Protein AF-A0A523V001-F1 (afdb_monomer_lite)

Secondary structure (DSSP, 8-state):
--STT-HHHHHHHHHHHHHHHHH-TTSHHHHHHHHHHHHHHHHHHHHHHHHHHHHHHH----TTTS-----TTT-S-SS-HHHHHHHHHHHHHHHH---HHHHHHHHHHTTHHHHHHHHTTSS-HHHHHHHHHHHHHHHHHHHHHHHS--SEEEEEEEETTEEEEEEEE--

Sequence (171 aa):
VKPFGEGAITIPLYVGAAIFGELTKDIEVGSTTGEWGKRSLRTILVGAPPMLFLQRSLGASRPKEDDSHWRPFNDNNGVSGHSFMGAVPFITAAKMADNTYLKYFLYLGSMLCGWSRINDDCHYFSQAALGWWMAYLAASCTERTEKERKRVVIAPAPVADGVGFTVTLLF

Foldseek 3Di:
DDPALDPVNLLVCLVVQLVQLVVPVVDPSSVVSNQLSVLLNQLCVQQVVVQQVQLQQQAADFQVPDDRHRDGRPHRQQADSSLQSNLSSLLLVLLVDPDPVSNVVSNVSSLVRLVVCVVVSNHDNNRSVVSNVSSNVSSVVSSVVVPDDPQWDWDWDDDPPGIDIDIDGDD

Radius of gyration: 18.51 Å; chains: 1; bounding box: 46×42×54 Å

Structure (mmCIF, N/CA/C/O backbone):
data_AF-A0A523V001-F1
#
_entry.id   AF-A0A523V001-F1
#
loop_
_atom_site.group_PDB
_atom_site.id
_atom_site.type_symbol
_atom_site.label_atom_id
_atom_site.label_alt_id
_atom_site.label_comp_id
_atom_site.label_asym_id
_atom_site.label_entity_id
_atom_site.label_seq_id
_atom_site.pdbx_PDB_ins_code
_atom_site.Cartn_x
_atom_site.Cartn_y
_atom_site.Cartn_z
_atom_site.occupancy
_atom_site.B_iso_or_equiv
_atom_site.auth_seq_id
_atom_site.auth_comp_id
_atom_site.auth_asym_id
_atom_site.auth_atom_id
_atom_site.pdbx_PDB_model_num
ATOM 1 N N . VAL A 1 1 ? -1.960 9.291 -17.756 1.00 56.28 1 VAL A N 1
ATOM 2 C CA . VAL A 1 1 ? -1.923 9.098 -16.285 1.00 56.28 1 VAL A CA 1
ATOM 3 C C . VAL A 1 1 ? -3.107 8.221 -15.906 1.00 56.28 1 VAL A C 1
ATOM 5 O O . VAL A 1 1 ? -4.192 8.492 -16.407 1.00 56.28 1 VAL A O 1
ATOM 8 N N . LYS A 1 2 ? -2.912 7.139 -15.138 1.00 68.81 2 LYS A N 1
ATOM 9 C CA . LYS A 1 2 ? -4.018 6.276 -14.680 1.00 68.81 2 LYS A CA 1
ATOM 10 C C . LYS A 1 2 ? -4.445 6.734 -13.278 1.00 68.81 2 LYS A C 1
ATOM 12 O O . LYS A 1 2 ? -3.574 6.851 -12.429 1.00 68.81 2 LYS A O 1
ATOM 17 N N . PRO A 1 3 ? -5.744 6.977 -13.020 1.00 73.81 3 PRO A N 1
ATOM 18 C CA . PRO A 1 3 ? -6.199 7.454 -11.711 1.00 73.81 3 PRO A CA 1
ATOM 19 C C . PRO A 1 3 ? -6.119 6.369 -10.624 1.00 73.81 3 PRO A C 1
ATOM 21 O O . PRO A 1 3 ? -6.018 6.660 -9.436 1.00 73.81 3 PRO A O 1
ATOM 24 N N . PHE A 1 4 ? -6.164 5.095 -11.016 1.00 74.94 4 PHE A N 1
ATOM 25 C CA . PHE A 1 4 ? -6.140 3.979 -10.080 1.00 74.94 4 PHE A CA 1
ATOM 26 C C . PHE A 1 4 ? -4.720 3.697 -9.572 1.00 74.94 4 PHE A C 1
ATOM 28 O O . PHE A 1 4 ? -3.815 3.442 -10.367 1.00 74.94 4 PHE A O 1
ATOM 35 N N . GLY A 1 5 ? -4.541 3.713 -8.247 1.00 71.31 5 GLY A N 1
ATOM 36 C CA . GLY A 1 5 ? -3.223 3.633 -7.607 1.00 71.31 5 GLY A CA 1
ATOM 37 C C . GLY A 1 5 ? -2.475 4.972 -7.556 1.00 71.31 5 GLY A C 1
ATOM 38 O O . GLY A 1 5 ? -1.305 4.991 -7.188 1.00 71.31 5 GLY A O 1
ATOM 39 N N . GLU A 1 6 ? -3.131 6.085 -7.897 1.00 88.06 6 GLU A N 1
ATOM 40 C CA . GLU A 1 6 ? -2.559 7.426 -7.766 1.00 88.06 6 GLU A CA 1
ATOM 41 C C . GLU A 1 6 ? -2.688 7.930 -6.319 1.00 88.06 6 GLU A C 1
ATOM 43 O O . GLU A 1 6 ? -3.777 7.935 -5.732 1.00 88.06 6 GLU A O 1
ATOM 48 N N . GLY A 1 7 ? -1.576 8.378 -5.733 1.00 80.12 7 GLY A N 1
ATOM 49 C CA . GLY A 1 7 ? -1.510 8.874 -4.356 1.00 80.12 7 GLY A CA 1
ATOM 50 C C . GLY A 1 7 ? -2.371 10.112 -4.133 1.00 80.12 7 GLY A C 1
ATOM 51 O O . GLY A 1 7 ? -3.070 10.207 -3.124 1.00 80.12 7 GLY A O 1
ATOM 52 N N . ALA A 1 8 ? -2.399 11.009 -5.121 1.00 87.00 8 ALA A N 1
ATOM 53 C CA . ALA A 1 8 ? -3.187 12.239 -5.066 1.00 87.00 8 ALA A CA 1
ATOM 54 C C . ALA A 1 8 ? -4.707 11.997 -5.005 1.00 87.00 8 ALA A C 1
ATOM 56 O O . ALA A 1 8 ? -5.445 12.875 -4.571 1.00 87.00 8 ALA A O 1
ATOM 57 N N . ILE A 1 9 ? -5.177 10.814 -5.414 1.00 86.06 9 ILE A N 1
ATOM 58 C CA . ILE A 1 9 ? -6.596 10.432 -5.376 1.00 86.06 9 ILE A CA 1
ATOM 59 C C . ILE A 1 9 ? -6.875 9.545 -4.160 1.00 86.06 9 ILE A C 1
ATOM 61 O O . ILE A 1 9 ? -7.823 9.767 -3.409 1.00 86.06 9 ILE A O 1
ATOM 65 N N . THR A 1 10 ? -6.030 8.535 -3.955 1.00 88.75 10 THR A N 1
ATOM 66 C CA . THR A 1 10 ? -6.224 7.515 -2.917 1.00 88.75 10 THR A CA 1
ATOM 67 C C . THR A 1 10 ? -6.095 8.088 -1.505 1.00 88.75 10 THR A C 1
ATOM 69 O O . THR A 1 10 ? -6.898 7.743 -0.642 1.00 88.75 10 THR A O 1
ATOM 72 N N . ILE A 1 11 ? -5.153 9.003 -1.250 1.00 92.88 11 ILE A N 1
ATOM 73 C CA . ILE A 1 11 ? -4.959 9.575 0.092 1.00 92.88 11 ILE A CA 1
ATOM 74 C C . ILE A 1 11 ? -6.173 10.412 0.533 1.00 92.88 11 ILE A C 1
ATOM 76 O O . ILE A 1 11 ? -6.719 10.106 1.598 1.00 92.88 11 ILE A O 1
ATOM 80 N N . PRO A 1 12 ? -6.660 11.407 -0.244 1.00 93.88 12 PRO A N 1
ATOM 81 C CA . PRO A 1 12 ? -7.871 12.140 0.126 1.00 93.88 12 PRO A CA 1
ATOM 82 C C . PRO A 1 12 ? -9.092 11.239 0.314 1.00 93.88 12 PRO A C 1
ATOM 84 O O . PRO A 1 12 ? -9.872 11.469 1.236 1.00 93.88 12 PRO A O 1
ATOM 87 N N . LEU A 1 13 ? -9.236 10.189 -0.504 1.00 92.81 13 LEU A N 1
ATOM 88 C CA . LEU A 1 13 ? -10.317 9.212 -0.363 1.00 92.81 13 LEU A CA 1
ATOM 89 C C . LEU A 1 13 ? -10.297 8.541 1.019 1.00 92.81 13 LEU A C 1
ATOM 91 O O . LEU A 1 13 ? -11.330 8.476 1.682 1.00 92.81 13 LEU A O 1
ATOM 95 N N . TYR A 1 14 ? -9.137 8.067 1.478 1.00 94.81 14 TYR A N 1
ATOM 96 C CA . TYR A 1 14 ? -9.036 7.389 2.774 1.00 94.81 14 TYR A CA 1
ATOM 97 C C . TYR A 1 14 ? -9.162 8.350 3.958 1.00 94.81 14 TYR A C 1
ATOM 99 O O . TYR A 1 14 ? -9.725 7.970 4.984 1.00 94.81 14 TYR A O 1
ATOM 107 N N . VAL A 1 15 ? -8.698 9.597 3.816 1.00 94.88 15 VAL A N 1
ATOM 108 C CA . VAL A 1 15 ? -8.955 10.659 4.805 1.00 94.88 15 VAL A CA 1
ATOM 109 C C . VAL A 1 15 ? -10.454 10.931 4.908 1.00 94.88 15 VAL A C 1
ATOM 111 O O . VAL A 1 15 ? -10.994 10.956 6.012 1.00 94.88 15 VAL A O 1
ATOM 114 N N . GLY A 1 16 ? -11.142 11.060 3.772 1.00 94.25 16 GLY A N 1
ATOM 115 C CA . GLY A 1 16 ? -12.593 11.228 3.726 1.00 94.25 16 GLY A CA 1
ATOM 116 C C . GLY A 1 16 ? -13.336 10.058 4.369 1.00 94.25 16 GLY A C 1
ATOM 117 O O . GLY A 1 16 ? -14.221 10.283 5.187 1.00 94.25 16 GLY A O 1
ATOM 118 N N . ALA A 1 17 ? -12.932 8.818 4.077 1.00 93.94 17 ALA A N 1
ATOM 119 C CA . ALA A 1 17 ? -13.494 7.621 4.702 1.00 93.94 17 ALA A CA 1
ATOM 120 C C . ALA A 1 17 ? -13.302 7.620 6.228 1.00 93.94 17 ALA A C 1
ATOM 122 O O . ALA A 1 17 ? -14.250 7.350 6.964 1.00 93.94 17 ALA A O 1
ATOM 123 N N . ALA A 1 18 ? -12.105 7.976 6.708 1.00 93.38 18 ALA A N 1
ATOM 124 C CA . ALA A 1 18 ? -11.810 8.084 8.135 1.00 93.38 18 ALA A CA 1
ATOM 125 C C . ALA A 1 18 ? -12.689 9.140 8.826 1.00 93.38 18 ALA A C 1
ATOM 127 O O . ALA A 1 18 ? -13.308 8.840 9.843 1.00 93.38 18 ALA A O 1
ATOM 128 N N . ILE A 1 19 ? -12.797 10.344 8.250 1.00 93.81 19 ILE A N 1
ATOM 129 C CA . ILE A 1 19 ? -13.655 11.420 8.775 1.00 93.81 19 ILE A CA 1
ATOM 130 C C . ILE A 1 19 ? -15.125 10.998 8.759 1.00 93.81 19 ILE A C 1
ATOM 132 O O . ILE A 1 19 ? -15.828 11.207 9.742 1.00 93.81 19 ILE A O 1
ATOM 136 N N . PHE A 1 20 ? -15.587 10.375 7.673 1.00 92.12 20 PHE A N 1
ATOM 137 C CA . PHE A 1 20 ? -16.955 9.877 7.566 1.00 92.12 20 PHE A CA 1
ATOM 138 C C . PHE A 1 20 ? -17.287 8.928 8.719 1.00 92.12 20 PHE A C 1
ATOM 140 O O . PHE A 1 20 ? -18.278 9.146 9.409 1.00 92.12 20 PHE A O 1
ATOM 147 N N . GLY A 1 21 ? -16.418 7.955 9.009 1.00 90.81 21 GLY A N 1
ATOM 148 C CA . GLY A 1 21 ? -16.628 7.052 10.139 1.00 90.81 21 GLY A CA 1
ATOM 149 C C . GLY A 1 21 ? -16.636 7.745 11.503 1.00 90.81 21 GLY A C 1
ATOM 150 O O . GLY A 1 21 ? -17.382 7.325 12.384 1.00 90.81 21 GLY A O 1
ATOM 151 N N . GLU A 1 22 ? -15.880 8.833 11.679 1.00 89.56 22 GLU A N 1
ATOM 152 C CA . GLU A 1 22 ? -15.936 9.648 12.901 1.00 89.56 22 GLU A CA 1
ATOM 153 C C . GLU A 1 22 ? -17.248 10.445 13.028 1.00 89.56 22 GLU A C 1
ATOM 155 O O . GLU A 1 22 ? -17.708 10.687 14.144 1.00 89.56 22 GLU A O 1
ATOM 160 N N . LEU A 1 23 ? -17.863 10.834 11.908 1.00 90.94 23 LEU A N 1
ATOM 161 C CA . LEU A 1 23 ? -19.145 11.546 11.876 1.00 90.94 23 LEU A CA 1
ATOM 162 C C . LEU A 1 23 ? -20.353 10.609 12.001 1.00 90.94 23 LEU A C 1
ATOM 164 O O . LEU A 1 23 ? -21.415 11.038 12.443 1.00 90.94 23 LEU A O 1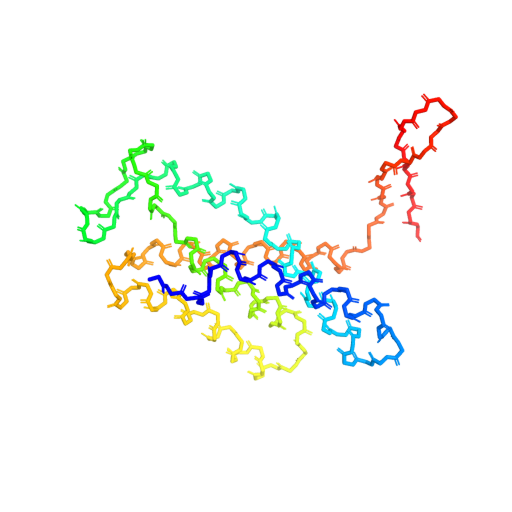
ATOM 168 N N . THR A 1 24 ? -20.205 9.338 11.626 1.00 90.69 24 THR A N 1
ATOM 169 C CA . THR A 1 24 ? -21.291 8.345 11.605 1.00 90.69 24 THR A CA 1
ATOM 170 C C . THR A 1 24 ? -21.013 7.163 12.535 1.00 90.69 24 THR A C 1
ATOM 172 O O . THR A 1 24 ? -21.273 6.015 12.172 1.00 90.69 24 THR A O 1
ATOM 175 N N . LYS A 1 25 ? -20.444 7.420 13.718 1.00 81.94 25 LYS A N 1
ATOM 176 C CA . LYS A 1 25 ? -20.015 6.375 14.672 1.00 81.94 25 LYS A CA 1
ATOM 177 C C . LYS A 1 25 ? -21.130 5.421 15.092 1.00 81.94 25 LYS A C 1
ATOM 179 O O . LYS A 1 25 ? -20.853 4.258 15.364 1.00 81.94 25 LYS A O 1
ATOM 184 N N . ASP A 1 26 ? -22.370 5.900 15.097 1.00 85.94 26 ASP A N 1
ATOM 185 C CA . ASP A 1 26 ? -23.545 5.123 15.503 1.00 85.94 26 ASP A CA 1
ATOM 186 C C . ASP A 1 26 ? -24.044 4.160 14.408 1.00 85.94 26 ASP A C 1
ATOM 188 O O . ASP A 1 26 ? -24.953 3.365 14.641 1.00 85.94 26 ASP A O 1
ATOM 192 N N . ILE A 1 27 ? -23.456 4.211 13.205 1.00 87.38 27 ILE A N 1
ATOM 193 C CA . ILE A 1 27 ? -23.816 3.360 12.068 1.00 87.38 27 ILE A CA 1
ATOM 194 C C . ILE A 1 27 ? -22.669 2.384 11.796 1.00 87.38 27 ILE A C 1
ATOM 196 O O . ILE A 1 27 ? -21.539 2.791 11.526 1.00 87.38 27 ILE A O 1
ATOM 200 N N . GLU A 1 28 ? -22.967 1.083 11.788 1.00 85.62 28 GLU A N 1
ATOM 201 C CA . GLU A 1 28 ? -21.979 0.009 11.583 1.00 85.62 28 GLU A CA 1
ATOM 202 C C . GLU A 1 28 ? -21.162 0.181 10.291 1.00 85.62 28 GLU A C 1
ATOM 204 O O . GLU A 1 28 ? -19.933 0.058 10.292 1.00 85.62 28 GLU A O 1
ATOM 209 N N . VAL A 1 29 ? -21.834 0.538 9.192 1.00 85.00 29 VAL A N 1
ATOM 210 C CA . VAL A 1 29 ? -21.191 0.825 7.898 1.00 85.00 29 VAL A CA 1
ATOM 211 C C . VAL A 1 29 ? -20.214 1.995 8.016 1.00 85.00 29 VAL A C 1
ATOM 213 O O . VAL A 1 29 ? -19.122 1.951 7.447 1.00 85.00 29 VAL A O 1
ATOM 216 N N . GLY A 1 30 ? -20.587 3.022 8.779 1.00 82.19 30 GLY A N 1
ATOM 217 C CA . GLY A 1 30 ? -19.757 4.182 9.075 1.00 82.19 30 GLY A CA 1
ATOM 218 C C . GLY A 1 30 ? -18.487 3.803 9.824 1.00 82.19 30 GLY A C 1
ATOM 219 O O . GLY A 1 30 ? -17.383 4.092 9.363 1.00 82.19 30 GLY A O 1
ATOM 220 N N . SER A 1 31 ? -18.645 3.077 10.931 1.00 87.44 31 SER A N 1
ATOM 221 C CA . SER A 1 31 ? -17.531 2.571 11.740 1.00 87.44 31 SER A CA 1
ATOM 222 C C . SER A 1 31 ? -16.569 1.703 10.916 1.00 87.44 31 SER A C 1
ATOM 224 O O . SER A 1 31 ? -15.360 1.946 10.903 1.00 87.44 31 SER A O 1
ATOM 226 N N . THR A 1 32 ? -17.100 0.760 10.129 1.00 92.31 32 THR A N 1
ATOM 227 C CA . THR A 1 32 ? -16.297 -0.135 9.277 1.00 92.31 32 THR A CA 1
ATOM 228 C C . THR A 1 32 ? -15.543 0.629 8.187 1.00 92.31 32 THR A C 1
ATOM 230 O O . THR A 1 32 ? -14.350 0.401 7.975 1.00 92.31 32 THR A O 1
ATOM 233 N N . THR A 1 33 ? -16.213 1.568 7.515 1.00 93.62 33 THR A N 1
ATOM 234 C CA . THR A 1 33 ? -15.608 2.395 6.457 1.00 93.62 33 THR A CA 1
ATOM 235 C C . THR A 1 33 ? -14.518 3.309 7.019 1.00 93.62 33 THR A C 1
ATOM 237 O O . THR A 1 33 ? -13.441 3.427 6.429 1.00 93.62 33 THR A O 1
ATOM 240 N N . GLY A 1 34 ? -14.760 3.911 8.186 1.00 95.06 34 GLY A N 1
ATOM 241 C CA . GLY A 1 34 ? -13.773 4.738 8.876 1.00 95.06 34 GLY A CA 1
ATOM 242 C C . GLY A 1 34 ? -12.550 3.953 9.317 1.00 95.06 34 GLY A C 1
ATOM 243 O O . GLY A 1 34 ? -11.419 4.405 9.133 1.00 95.06 34 GLY A O 1
ATOM 244 N N . GLU A 1 35 ? -12.755 2.752 9.851 1.00 94.56 35 GLU A N 1
ATOM 245 C CA . GLU A 1 35 ? -11.664 1.865 10.242 1.00 94.56 35 GLU A CA 1
ATOM 246 C C . GLU A 1 35 ? -10.818 1.435 9.040 1.00 94.56 35 GLU A C 1
ATOM 248 O O . GLU A 1 35 ? -9.587 1.478 9.102 1.00 94.56 35 GLU A O 1
ATOM 253 N N . TRP A 1 36 ? -11.461 1.112 7.917 1.00 96.81 36 TRP A N 1
ATOM 254 C CA . TRP A 1 36 ? -10.769 0.815 6.665 1.00 96.81 36 TRP A CA 1
ATOM 255 C C . TRP A 1 36 ? -9.914 1.998 6.195 1.00 96.81 36 TRP A C 1
ATOM 257 O O . TRP A 1 36 ? -8.720 1.821 5.941 1.00 96.81 36 TRP A O 1
ATOM 267 N N . GLY A 1 37 ? -10.470 3.215 6.184 1.00 96.81 37 GLY A N 1
ATOM 268 C CA . GLY A 1 37 ? -9.738 4.432 5.823 1.00 96.81 37 GLY A CA 1
ATOM 269 C C . GLY A 1 37 ? -8.516 4.680 6.716 1.00 96.81 37 GLY A C 1
ATOM 270 O O . GLY A 1 37 ? -7.400 4.855 6.217 1.00 96.81 37 GLY A O 1
ATOM 271 N N . LYS A 1 38 ? -8.688 4.609 8.043 1.00 96.12 38 LYS A N 1
ATOM 272 C CA . LYS A 1 38 ? -7.592 4.774 9.018 1.00 96.12 38 LYS A CA 1
ATOM 273 C C . LYS A 1 38 ? -6.490 3.730 8.827 1.00 96.12 38 LYS A C 1
ATOM 275 O O . LYS A 1 38 ? -5.307 4.082 8.800 1.00 96.12 38 LYS A O 1
ATOM 280 N N . ARG A 1 39 ? -6.850 2.454 8.655 1.00 96.69 39 ARG A N 1
ATOM 281 C CA . ARG A 1 39 ? -5.876 1.368 8.454 1.00 96.69 39 ARG A CA 1
ATOM 282 C C . ARG A 1 39 ? -5.148 1.483 7.120 1.00 96.69 39 ARG A C 1
ATOM 284 O O . ARG A 1 39 ? -3.943 1.225 7.075 1.00 96.69 39 ARG A O 1
ATOM 291 N N . SER A 1 40 ? -5.821 1.903 6.049 1.00 97.88 40 SER A N 1
ATOM 292 C CA . SER A 1 40 ? -5.175 2.153 4.755 1.00 97.88 40 SER A CA 1
ATOM 293 C C . SER A 1 40 ? -4.196 3.326 4.830 1.00 97.88 40 SER A C 1
ATOM 295 O O . SER A 1 40 ? -3.071 3.203 4.345 1.00 97.88 40 SER A O 1
ATOM 297 N N . LEU A 1 41 ? -4.545 4.416 5.524 1.00 97.44 41 LEU A N 1
ATOM 298 C CA . LEU A 1 41 ? -3.620 5.531 5.771 1.00 97.44 41 LEU A CA 1
ATOM 299 C C . LEU A 1 41 ? -2.399 5.101 6.590 1.00 97.44 41 LEU A C 1
ATOM 301 O O . LEU A 1 41 ? -1.270 5.378 6.184 1.00 97.44 41 LEU A O 1
ATOM 305 N N . ARG A 1 42 ? -2.590 4.371 7.701 1.00 96.62 42 ARG A N 1
ATOM 306 C CA . ARG A 1 42 ? -1.467 3.820 8.487 1.00 96.62 42 ARG A CA 1
ATOM 307 C C . ARG A 1 42 ? -0.589 2.904 7.637 1.00 96.62 42 ARG A C 1
ATOM 309 O O . ARG A 1 42 ? 0.631 3.006 7.706 1.00 96.62 42 ARG A O 1
ATOM 316 N N . THR A 1 43 ? -1.197 2.070 6.796 1.00 97.88 43 THR A N 1
ATOM 317 C CA . THR A 1 43 ? -0.471 1.183 5.877 1.00 97.88 43 THR A CA 1
ATOM 318 C C . THR A 1 43 ? 0.412 1.979 4.912 1.00 97.88 43 THR A C 1
ATOM 320 O O . THR A 1 43 ? 1.580 1.637 4.737 1.00 97.88 43 THR A O 1
ATOM 323 N N . ILE A 1 44 ? -0.099 3.070 4.330 1.00 97.69 44 ILE A N 1
ATOM 324 C CA . ILE A 1 44 ? 0.690 3.959 3.461 1.00 97.69 44 ILE A CA 1
ATOM 325 C C . ILE A 1 44 ? 1.831 4.603 4.247 1.00 97.69 44 ILE A C 1
ATOM 327 O O . ILE A 1 44 ? 2.969 4.561 3.793 1.00 97.69 44 ILE A O 1
ATOM 331 N N . LEU A 1 45 ? 1.557 5.148 5.434 1.00 96.44 45 LEU A N 1
ATOM 332 C CA . LEU A 1 45 ? 2.573 5.810 6.261 1.00 96.44 45 LEU A CA 1
ATOM 333 C C . LEU A 1 45 ? 3.708 4.864 6.674 1.00 96.44 45 LEU A C 1
ATOM 335 O O . LEU A 1 45 ? 4.865 5.274 6.712 1.00 96.44 45 LEU A O 1
ATOM 339 N N . VAL A 1 46 ? 3.393 3.599 6.953 1.00 96.25 46 VAL A N 1
ATOM 340 C CA . VAL A 1 46 ? 4.384 2.574 7.314 1.00 96.25 46 VAL A CA 1
ATOM 341 C C . VAL A 1 46 ? 5.145 2.064 6.085 1.00 96.25 46 VAL A C 1
ATOM 343 O O . VAL A 1 46 ? 6.346 1.815 6.165 1.00 96.25 46 VAL A O 1
ATOM 346 N N . GLY A 1 47 ? 4.463 1.882 4.953 1.00 97.56 47 GLY A N 1
ATOM 347 C CA . GLY A 1 47 ? 5.024 1.213 3.777 1.00 97.56 47 GLY A CA 1
ATOM 348 C C . GLY A 1 47 ? 5.686 2.130 2.750 1.00 97.56 47 GLY A C 1
ATOM 349 O O . GLY A 1 47 ? 6.650 1.717 2.107 1.00 97.56 47 GLY A O 1
ATOM 350 N N . ALA A 1 48 ? 5.205 3.365 2.588 1.00 97.00 48 ALA A N 1
ATOM 351 C CA . ALA A 1 48 ? 5.691 4.271 1.550 1.00 97.00 48 ALA A CA 1
ATOM 352 C C . ALA A 1 48 ? 7.155 4.696 1.758 1.00 97.00 48 ALA A C 1
ATOM 354 O O . ALA A 1 48 ? 7.901 4.631 0.782 1.00 97.00 48 ALA A O 1
ATOM 355 N N . PRO A 1 49 ? 7.627 5.055 2.973 1.00 97.62 49 PRO A N 1
ATOM 356 C CA . PRO A 1 49 ? 9.028 5.431 3.164 1.00 97.62 49 PRO A CA 1
ATOM 357 C C . PRO A 1 49 ? 10.037 4.345 2.739 1.00 97.62 49 PRO A C 1
ATOM 359 O O . PRO A 1 49 ? 10.888 4.644 1.896 1.00 97.62 49 PRO A O 1
ATOM 362 N N . PRO A 1 50 ? 9.955 3.081 3.216 1.00 97.62 50 PRO A N 1
ATOM 363 C CA . PRO A 1 50 ? 10.887 2.049 2.763 1.00 97.62 50 PRO A CA 1
ATOM 364 C C . PRO A 1 50 ? 10.680 1.673 1.287 1.00 97.62 50 PRO A C 1
ATOM 366 O O . PRO A 1 50 ? 11.643 1.313 0.615 1.00 97.62 50 PRO A O 1
ATOM 369 N N . MET A 1 51 ? 9.460 1.791 0.750 1.00 97.31 51 MET A N 1
ATOM 370 C CA . MET A 1 51 ? 9.189 1.558 -0.673 1.00 97.31 51 MET A CA 1
ATOM 371 C C . MET A 1 51 ? 9.895 2.589 -1.559 1.00 97.31 51 MET A C 1
ATOM 373 O O . MET A 1 51 ? 10.616 2.198 -2.473 1.00 97.31 51 MET A O 1
ATOM 377 N N . LEU A 1 52 ? 9.761 3.884 -1.254 1.00 95.75 52 LEU A N 1
ATOM 378 C CA . LEU A 1 52 ? 10.428 4.970 -1.981 1.00 95.75 52 LEU A CA 1
ATOM 379 C C . LEU A 1 52 ? 11.953 4.853 -1.892 1.00 95.75 52 LEU A C 1
ATOM 381 O O . LEU A 1 52 ? 12.655 5.086 -2.877 1.00 95.75 52 LEU A O 1
ATOM 385 N N . PHE A 1 53 ? 12.467 4.442 -0.730 1.00 97.19 53 PHE A N 1
ATOM 386 C CA . PHE A 1 53 ? 13.886 4.145 -0.571 1.00 97.19 53 PHE A CA 1
ATOM 387 C C . PHE A 1 53 ? 14.338 3.027 -1.521 1.00 97.19 53 PHE A C 1
ATOM 389 O O . PHE A 1 53 ? 15.300 3.219 -2.262 1.00 97.19 53 PHE A O 1
ATOM 396 N N . LEU A 1 54 ? 13.629 1.893 -1.555 1.00 96.38 54 LEU A N 1
ATOM 397 C CA . LEU A 1 54 ? 13.945 0.768 -2.447 1.00 96.38 54 LEU A CA 1
ATOM 398 C C . LEU A 1 54 ? 13.791 1.121 -3.928 1.00 96.38 54 LEU A C 1
ATOM 400 O O . LEU A 1 54 ? 14.597 0.701 -4.757 1.00 96.38 54 LEU A O 1
ATOM 404 N N . GLN A 1 55 ? 12.786 1.928 -4.261 1.00 94.25 55 GLN A N 1
ATOM 405 C CA . GLN A 1 55 ? 12.539 2.406 -5.615 1.00 94.25 55 GLN A CA 1
ATOM 406 C C . GLN A 1 55 ? 13.775 3.117 -6.186 1.00 94.25 55 GLN A C 1
ATOM 408 O O . GLN A 1 55 ? 14.122 2.899 -7.349 1.00 94.25 55 GLN A O 1
ATOM 413 N N . ARG A 1 56 ? 14.472 3.899 -5.351 1.00 94.06 56 ARG A N 1
ATOM 414 C CA . ARG A 1 56 ? 15.714 4.597 -5.703 1.00 94.06 56 ARG A CA 1
ATOM 415 C C . ARG A 1 56 ? 16.966 3.732 -5.539 1.00 94.06 56 ARG A C 1
ATOM 417 O O . ARG A 1 56 ? 17.850 3.785 -6.388 1.00 94.06 56 ARG A O 1
ATOM 424 N N . SER A 1 57 ? 17.070 2.956 -4.461 1.00 95.75 57 SER A N 1
ATOM 425 C CA . SER A 1 57 ? 18.293 2.208 -4.144 1.00 95.75 57 SER A CA 1
ATOM 426 C C . SER A 1 57 ? 18.527 1.016 -5.067 1.00 95.75 57 SER A C 1
ATOM 428 O O . SER A 1 57 ? 19.676 0.687 -5.328 1.00 95.75 57 SER A O 1
ATOM 430 N N . LEU A 1 58 ? 17.472 0.410 -5.621 1.00 95.94 58 LEU A N 1
ATOM 431 C CA . LEU A 1 58 ? 17.601 -0.602 -6.675 1.00 95.94 58 LEU A CA 1
ATOM 432 C C . LEU A 1 58 ? 17.925 0.036 -8.033 1.00 95.94 58 LEU A C 1
ATOM 434 O O . LEU A 1 58 ? 18.675 -0.530 -8.826 1.00 95.94 58 LEU A O 1
ATOM 438 N N . GLY A 1 59 ? 17.351 1.215 -8.289 1.00 91.62 59 GLY A N 1
ATOM 439 C CA . GLY A 1 59 ? 17.661 2.078 -9.429 1.00 91.62 59 GLY A CA 1
ATOM 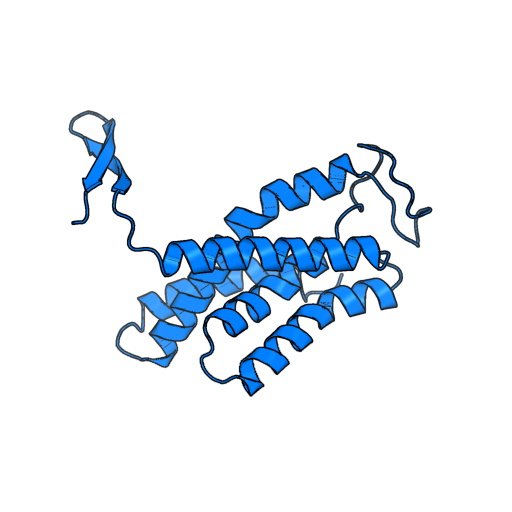440 C C . GLY A 1 59 ? 17.501 1.454 -10.818 1.00 91.62 59 GLY A C 1
ATOM 441 O O . GLY A 1 59 ? 18.136 1.918 -11.757 1.00 91.62 59 GLY A O 1
ATOM 442 N N . ALA A 1 60 ? 16.670 0.416 -10.945 1.00 93.94 60 ALA A N 1
ATOM 443 C CA . ALA A 1 60 ? 16.298 -0.171 -12.231 1.00 93.94 60 ALA A CA 1
ATOM 444 C C . ALA A 1 60 ? 15.340 0.740 -13.014 1.00 93.94 60 ALA A C 1
ATOM 446 O O . ALA A 1 60 ? 14.545 1.457 -12.396 1.00 93.94 60 ALA A O 1
ATOM 447 N N . SER A 1 61 ? 15.377 0.646 -14.345 1.00 95.25 61 SER A N 1
ATOM 448 C CA . SER A 1 61 ? 14.586 1.455 -15.282 1.00 95.25 61 SER A CA 1
ATOM 449 C C . SER A 1 61 ? 13.286 0.781 -15.726 1.00 95.25 61 SER A C 1
ATOM 451 O O . SER A 1 61 ? 12.985 -0.354 -15.342 1.00 95.25 61 SER A O 1
ATOM 453 N N . ARG A 1 62 ? 12.450 1.498 -16.486 1.00 93.50 62 ARG A N 1
ATOM 454 C CA . ARG A 1 62 ? 11.194 0.958 -17.041 1.00 93.50 62 ARG A CA 1
ATOM 455 C C . ARG A 1 62 ? 11.408 0.267 -18.383 1.00 93.50 62 ARG A C 1
ATOM 457 O O . ARG A 1 62 ? 12.292 0.688 -19.117 1.00 93.50 62 ARG A O 1
ATOM 464 N N . PRO A 1 63 ? 10.506 -0.649 -18.788 1.00 95.19 63 PRO A N 1
ATOM 465 C CA . PRO A 1 63 ? 10.553 -1.278 -20.112 1.00 95.19 63 PRO A CA 1
ATOM 466 C C . PRO A 1 63 ? 10.642 -0.306 -21.298 1.00 95.19 63 PRO A C 1
ATOM 468 O O . PRO A 1 63 ? 11.254 -0.622 -22.310 1.00 95.19 63 PRO A O 1
ATOM 471 N N . LYS A 1 64 ? 10.039 0.885 -21.182 1.00 92.81 64 LYS A N 1
ATOM 472 C CA . LYS A 1 64 ? 10.067 1.924 -22.231 1.00 92.81 64 LYS A CA 1
ATOM 473 C C . LYS A 1 64 ? 11.310 2.813 -22.210 1.00 92.81 64 LYS A C 1
ATOM 475 O O . LYS A 1 64 ? 11.456 3.651 -23.093 1.00 92.81 64 LYS A O 1
ATOM 480 N N . GLU A 1 65 ? 12.137 2.687 -21.184 1.00 91.00 65 GLU A N 1
ATOM 481 C CA . GLU A 1 65 ? 13.298 3.542 -20.949 1.00 91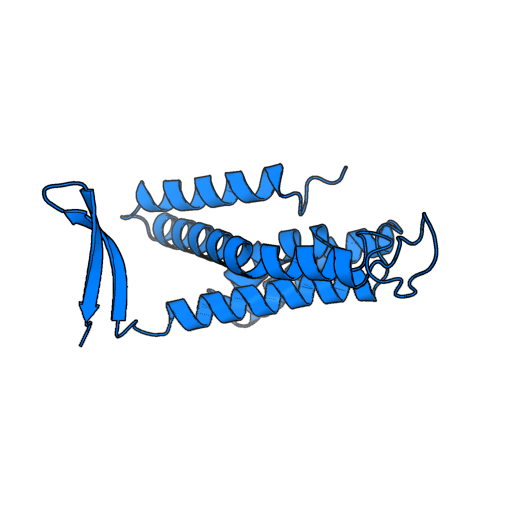.00 65 GLU A CA 1
ATOM 482 C C . GLU A 1 65 ? 14.588 2.739 -21.144 1.00 91.00 65 GLU A C 1
ATOM 484 O O . GLU A 1 65 ? 15.462 3.179 -21.884 1.00 91.00 65 GLU A O 1
ATOM 489 N N . ASP A 1 66 ? 14.689 1.559 -20.520 1.00 92.81 66 ASP A N 1
ATOM 490 C CA . ASP A 1 66 ? 15.864 0.681 -20.566 1.00 92.81 66 ASP A CA 1
ATOM 491 C C . ASP A 1 66 ? 15.521 -0.726 -20.001 1.00 92.81 66 ASP A C 1
ATOM 493 O O . ASP A 1 66 ? 14.357 -1.128 -19.894 1.00 92.81 66 ASP A O 1
ATOM 497 N N . ASP A 1 67 ? 16.533 -1.502 -19.625 1.00 92.12 67 ASP A N 1
ATOM 498 C CA . ASP A 1 67 ? 16.416 -2.825 -19.019 1.00 92.12 67 ASP A CA 1
ATOM 499 C C . ASP A 1 67 ? 16.026 -2.830 -17.520 1.00 92.12 67 ASP A C 1
ATOM 501 O O . ASP A 1 67 ? 15.877 -1.803 -16.851 1.00 92.12 67 ASP A O 1
ATOM 505 N N . SER A 1 68 ? 15.831 -4.036 -16.978 1.00 90.06 68 SER A N 1
ATOM 506 C CA . SER A 1 68 ? 15.466 -4.258 -15.575 1.00 90.06 68 SER A CA 1
ATOM 507 C C . SER A 1 68 ? 16.664 -4.413 -14.629 1.00 90.06 68 SER A C 1
ATOM 509 O O . SER A 1 68 ? 16.460 -4.800 -13.471 1.00 90.06 68 SER A O 1
ATOM 511 N N . HIS A 1 69 ? 17.903 -4.216 -15.094 1.00 94.50 69 HIS A N 1
ATOM 512 C CA . HIS A 1 69 ? 19.082 -4.441 -14.262 1.00 94.50 69 HIS A CA 1
ATOM 513 C C . HIS A 1 69 ? 19.122 -3.444 -13.108 1.00 94.50 69 HIS A C 1
ATOM 515 O O . HIS A 1 69 ? 18.724 -2.285 -13.221 1.00 94.50 69 HIS A O 1
ATOM 521 N N . TRP A 1 70 ? 19.624 -3.906 -11.967 1.00 93.44 70 TRP A N 1
ATOM 522 C CA . TRP A 1 70 ? 19.821 -3.033 -10.823 1.00 93.44 70 TRP A CA 1
ATOM 523 C C . TRP A 1 70 ? 21.022 -2.140 -11.077 1.00 93.44 70 TRP A C 1
ATOM 525 O O . TRP A 1 70 ? 22.134 -2.612 -11.315 1.00 93.44 70 TRP A O 1
ATOM 535 N N . ARG A 1 71 ? 20.783 -0.838 -11.006 1.00 94.06 71 ARG A N 1
ATOM 536 C CA . ARG A 1 71 ? 21.794 0.201 -11.157 1.00 94.06 71 ARG A CA 1
ATOM 537 C C . ARG A 1 71 ? 21.598 1.134 -9.970 1.00 94.06 71 ARG A C 1
ATOM 539 O O . ARG A 1 71 ? 20.864 2.112 -10.095 1.00 94.06 71 ARG A O 1
ATOM 546 N N . PRO A 1 72 ? 22.135 0.786 -8.787 1.00 94.81 72 PRO A N 1
ATOM 547 C CA . PRO A 1 72 ? 21.780 1.463 -7.549 1.00 94.81 72 PRO A CA 1
ATOM 548 C C . PRO A 1 72 ? 21.873 2.982 -7.658 1.00 94.81 72 PRO A C 1
ATOM 550 O O . PRO A 1 72 ? 22.886 3.510 -8.110 1.00 94.81 72 PRO A O 1
ATOM 553 N N . PHE A 1 73 ? 20.806 3.679 -7.257 1.00 93.62 73 PHE A N 1
ATOM 554 C CA . PHE A 1 73 ? 20.694 5.141 -7.329 1.00 93.62 73 PHE A CA 1
ATOM 555 C C . PHE A 1 73 ? 20.837 5.741 -8.736 1.00 93.62 73 PHE A C 1
ATOM 557 O O . PHE A 1 73 ? 21.037 6.950 -8.859 1.00 93.62 73 PHE A O 1
ATOM 564 N N . ASN A 1 74 ? 20.705 4.948 -9.797 1.00 91.25 74 ASN A N 1
ATOM 565 C CA . ASN A 1 74 ? 20.715 5.463 -11.160 1.00 91.25 74 ASN A CA 1
ATOM 566 C C . ASN A 1 74 ? 19.314 5.934 -11.558 1.00 91.25 74 ASN A C 1
ATOM 568 O O . ASN A 1 74 ? 19.124 7.106 -11.865 1.00 91.25 74 ASN A O 1
ATOM 572 N N . ASP A 1 75 ? 18.300 5.090 -11.359 1.00 91.94 75 ASP A N 1
ATOM 573 C CA . ASP A 1 75 ? 16.899 5.409 -11.654 1.00 91.94 75 ASP A CA 1
ATOM 574 C C . ASP A 1 75 ? 15.998 5.361 -10.397 1.00 91.94 75 ASP A C 1
ATOM 576 O O . ASP A 1 75 ? 16.479 5.219 -9.268 1.00 91.94 75 ASP A O 1
ATOM 580 N N . ASN A 1 76 ? 14.690 5.541 -10.559 1.00 91.19 76 ASN A N 1
ATOM 581 C CA . ASN A 1 76 ? 13.671 5.493 -9.521 1.00 91.19 76 ASN A CA 1
ATOM 582 C C . ASN A 1 76 ? 12.492 4.594 -9.925 1.00 91.19 76 ASN A C 1
ATOM 584 O O . ASN A 1 76 ? 11.353 4.889 -9.580 1.00 91.19 76 ASN A O 1
ATOM 588 N N . ASN A 1 77 ? 12.725 3.495 -10.644 1.00 94.06 77 ASN A N 1
ATOM 589 C CA . ASN A 1 77 ? 11.652 2.600 -11.089 1.00 94.06 77 ASN A CA 1
ATOM 590 C C . ASN A 1 77 ? 11.762 1.176 -10.530 1.00 94.06 77 ASN A C 1
ATOM 592 O O . ASN A 1 77 ? 10.924 0.330 -10.843 1.00 94.06 77 ASN A O 1
ATOM 596 N N . GLY A 1 78 ? 12.722 0.924 -9.629 1.00 93.62 78 GLY A N 1
ATOM 597 C CA . GLY A 1 78 ? 12.972 -0.395 -9.035 1.00 93.62 78 GLY A CA 1
ATOM 598 C C . GLY A 1 78 ? 11.794 -0.991 -8.255 1.00 93.62 78 GLY A C 1
ATOM 599 O O . GLY A 1 78 ? 11.730 -2.205 -8.074 1.00 93.62 78 GLY A O 1
ATOM 600 N N . VAL A 1 79 ? 10.834 -0.158 -7.841 1.00 97.00 79 VAL A N 1
ATOM 601 C CA . VAL A 1 79 ? 9.579 -0.578 -7.207 1.00 97.00 79 VAL A CA 1
ATOM 602 C C . VAL A 1 79 ? 8.417 0.209 -7.805 1.00 97.00 79 VAL A C 1
ATOM 604 O O . VAL A 1 79 ? 8.510 1.420 -7.998 1.00 97.00 79 VAL A O 1
ATOM 607 N N . SER A 1 80 ? 7.301 -0.465 -8.087 1.00 97.12 80 SER A N 1
ATOM 608 C CA . SER A 1 80 ? 6.106 0.208 -8.594 1.00 97.12 80 SER A CA 1
ATOM 609 C C . SER A 1 80 ? 5.272 0.824 -7.470 1.00 97.12 80 SER A C 1
ATOM 611 O O . SER A 1 80 ? 4.526 0.125 -6.779 1.00 97.12 80 SER A O 1
ATOM 613 N N . GLY A 1 81 ? 5.313 2.154 -7.360 1.00 96.12 81 GLY A N 1
ATOM 614 C CA . GLY A 1 81 ? 4.441 2.907 -6.454 1.00 96.12 81 GLY A CA 1
ATOM 615 C C . GLY A 1 81 ? 2.945 2.724 -6.750 1.00 96.12 81 GLY A C 1
ATOM 616 O O . GLY A 1 81 ? 2.153 2.618 -5.824 1.00 96.12 81 GLY A O 1
ATOM 617 N N . HIS A 1 82 ? 2.549 2.591 -8.023 1.00 95.88 82 HIS A N 1
ATOM 618 C CA . HIS A 1 82 ? 1.148 2.325 -8.391 1.00 95.88 82 HIS A CA 1
ATOM 619 C C . HIS A 1 82 ? 0.687 0.946 -7.907 1.00 95.88 82 HIS A C 1
ATOM 621 O O . HIS A 1 82 ? -0.409 0.817 -7.366 1.00 95.88 82 HIS A O 1
ATOM 627 N N . SER A 1 83 ? 1.537 -0.077 -8.059 1.00 97.81 83 SER A N 1
ATOM 628 C CA . SER A 1 83 ? 1.251 -1.413 -7.528 1.00 97.81 83 SER A CA 1
ATOM 629 C C . SER A 1 83 ? 1.084 -1.374 -6.007 1.00 97.81 83 SER A C 1
ATOM 631 O O . SER A 1 83 ? 0.110 -1.910 -5.487 1.00 97.81 83 SER A O 1
ATOM 633 N N . PHE A 1 84 ? 1.966 -0.653 -5.303 1.00 98.31 84 PHE A N 1
ATOM 634 C CA . PHE A 1 84 ? 1.851 -0.430 -3.860 1.00 98.31 84 PHE A CA 1
ATOM 635 C C . PHE A 1 84 ? 0.525 0.256 -3.491 1.00 98.31 84 PHE A C 1
ATOM 637 O O . PHE A 1 84 ? -0.299 -0.323 -2.785 1.00 98.31 84 PHE A O 1
ATOM 644 N N . MET A 1 85 ? 0.283 1.463 -4.008 1.00 97.56 85 MET A N 1
ATOM 645 C CA . MET A 1 85 ? -0.881 2.286 -3.657 1.00 97.56 85 MET A CA 1
ATOM 646 C C . MET A 1 85 ? -2.208 1.626 -4.043 1.00 97.56 85 MET A C 1
ATOM 648 O O . MET A 1 85 ? -3.188 1.730 -3.306 1.00 97.56 85 MET A O 1
ATOM 652 N N . GLY A 1 86 ? -2.244 0.931 -5.183 1.00 96.81 86 GLY A N 1
ATOM 653 C CA . GLY A 1 86 ? -3.418 0.198 -5.648 1.00 96.81 86 GLY A CA 1
ATOM 654 C C . GLY A 1 86 ? -3.706 -1.063 -4.833 1.00 96.81 86 GLY A C 1
ATOM 655 O O . GLY A 1 86 ? -4.868 -1.428 -4.686 1.00 96.81 86 GLY A O 1
ATOM 656 N N . ALA A 1 87 ? -2.683 -1.707 -4.266 1.00 98.44 87 ALA A N 1
ATOM 657 C CA . ALA A 1 87 ? -2.852 -2.911 -3.459 1.00 98.44 87 ALA A CA 1
ATOM 658 C C . ALA A 1 87 ? -3.335 -2.613 -2.030 1.00 98.44 87 ALA A C 1
ATOM 660 O O . ALA A 1 87 ? -4.146 -3.375 -1.497 1.00 98.44 87 ALA A O 1
ATOM 661 N N . VAL A 1 88 ? -2.880 -1.505 -1.425 1.00 98.44 88 VAL A N 1
ATOM 662 C CA . VAL A 1 88 ? -3.226 -1.103 -0.045 1.00 98.44 88 VAL A CA 1
ATOM 663 C C . VAL A 1 88 ? -4.718 -1.254 0.293 1.00 98.44 88 VAL A C 1
ATOM 665 O O . VAL A 1 88 ? -5.013 -1.998 1.227 1.00 98.44 88 VAL A O 1
ATOM 668 N N . PRO A 1 89 ? -5.673 -0.619 -0.417 1.00 96.94 89 PRO A N 1
ATOM 669 C CA . PRO A 1 89 ? -7.081 -0.636 -0.006 1.00 96.94 89 PRO A CA 1
ATOM 670 C C . PRO A 1 89 ? -7.667 -2.049 0.038 1.00 96.94 89 PRO A C 1
ATOM 672 O O . PRO A 1 89 ? -8.420 -2.389 0.952 1.00 96.94 89 PRO A O 1
ATOM 675 N N . PHE A 1 90 ? -7.291 -2.887 -0.927 1.00 98.25 90 PHE A N 1
ATOM 676 C CA . PHE A 1 90 ? -7.777 -4.256 -1.038 1.00 98.25 90 PHE A CA 1
ATOM 677 C C . PHE A 1 90 ? -7.156 -5.163 0.016 1.00 98.25 90 PHE A C 1
ATOM 679 O O . PHE A 1 90 ? -7.871 -5.932 0.650 1.00 98.25 90 PHE A O 1
ATOM 686 N N . ILE A 1 91 ? -5.844 -5.063 0.244 1.00 98.69 91 ILE A N 1
ATOM 687 C CA . ILE A 1 91 ? -5.168 -5.869 1.266 1.00 98.69 91 ILE A CA 1
ATOM 688 C C . ILE A 1 91 ? -5.653 -5.468 2.663 1.00 98.69 91 ILE A C 1
ATOM 690 O O . ILE A 1 91 ? -5.897 -6.342 3.495 1.00 98.69 91 ILE A O 1
ATOM 694 N N . THR A 1 92 ? -5.830 -4.169 2.926 1.00 98.06 92 THR A N 1
ATOM 695 C CA . THR A 1 92 ? -6.412 -3.685 4.184 1.00 98.06 92 THR A CA 1
ATOM 696 C C . THR A 1 92 ? -7.813 -4.259 4.384 1.00 98.06 92 THR A C 1
ATOM 698 O O . THR A 1 92 ? -8.077 -4.845 5.432 1.00 98.06 92 THR A O 1
ATOM 701 N N . ALA A 1 93 ? -8.685 -4.173 3.374 1.00 97.75 93 ALA A N 1
ATOM 702 C CA . ALA A 1 93 ? -10.025 -4.752 3.442 1.00 97.75 93 ALA A CA 1
ATOM 703 C C . ALA A 1 93 ? -9.988 -6.279 3.633 1.00 97.75 93 ALA A C 1
ATOM 705 O O . ALA A 1 93 ? -10.722 -6.816 4.459 1.00 97.75 93 ALA A O 1
ATOM 706 N N . ALA A 1 94 ? -9.089 -6.987 2.942 1.00 98.19 94 ALA A N 1
ATOM 707 C CA . ALA A 1 94 ? -8.940 -8.438 3.060 1.00 98.19 94 ALA A CA 1
ATOM 708 C C . ALA A 1 94 ? -8.577 -8.855 4.491 1.00 98.19 94 ALA A C 1
ATOM 710 O O . ALA A 1 94 ? -9.079 -9.859 4.990 1.00 98.19 94 ALA A O 1
ATOM 711 N N . LYS A 1 95 ? -7.736 -8.067 5.169 1.00 97.25 95 LYS A N 1
ATOM 712 C CA . LYS A 1 95 ? -7.331 -8.285 6.567 1.00 97.25 95 LYS A CA 1
ATOM 713 C C . LYS A 1 95 ? -8.406 -7.906 7.588 1.00 97.25 95 LYS A C 1
ATOM 715 O O . LYS A 1 95 ? -8.332 -8.353 8.728 1.00 97.25 95 LYS A O 1
ATOM 720 N N . MET A 1 96 ? -9.386 -7.096 7.193 1.00 95.62 96 MET A N 1
ATOM 721 C CA . MET A 1 96 ? -10.569 -6.786 8.002 1.00 95.62 96 MET A CA 1
ATOM 722 C C . MET A 1 96 ? -11.705 -7.794 7.797 1.00 95.62 96 MET A C 1
ATOM 724 O O . MET A 1 96 ? -12.540 -7.941 8.677 1.00 95.62 96 MET A O 1
ATOM 728 N N . ALA A 1 97 ? -11.748 -8.477 6.651 1.00 95.62 97 ALA A N 1
ATOM 729 C CA . ALA A 1 97 ? -12.824 -9.396 6.311 1.00 95.62 97 ALA A CA 1
ATOM 730 C C . ALA A 1 97 ? -12.711 -10.746 7.045 1.00 95.62 97 ALA A C 1
ATOM 732 O O . ALA A 1 97 ? -11.685 -11.436 6.974 1.00 95.62 97 ALA A O 1
ATOM 733 N N . ASP A 1 98 ? -13.821 -11.178 7.644 1.00 94.44 98 ASP A N 1
ATOM 734 C CA . ASP A 1 98 ? -13.960 -12.521 8.218 1.00 94.44 98 ASP A CA 1
ATOM 735 C C . ASP A 1 98 ? -14.325 -13.572 7.159 1.00 94.44 98 ASP A C 1
ATOM 737 O O . ASP A 1 98 ? -13.879 -14.717 7.229 1.00 94.44 98 ASP A O 1
ATOM 741 N N . ASN A 1 99 ? -15.077 -13.184 6.121 1.00 96.38 99 ASN A N 1
ATOM 742 C CA . ASN A 1 99 ? -15.484 -14.088 5.045 1.00 96.38 99 ASN A CA 1
ATOM 743 C C . ASN A 1 99 ? -14.293 -14.484 4.148 1.00 96.38 99 ASN A C 1
ATOM 745 O O . ASN A 1 99 ? -13.681 -13.644 3.482 1.00 96.38 99 ASN A O 1
ATOM 749 N N . THR A 1 100 ? -14.004 -15.786 4.083 1.00 97.00 100 THR A N 1
ATOM 750 C CA . THR A 1 100 ? -12.865 -16.341 3.336 1.00 97.00 100 THR A CA 1
ATOM 751 C C . THR A 1 100 ? -12.941 -16.086 1.827 1.00 97.00 100 THR A C 1
ATOM 753 O O . THR A 1 100 ? -11.926 -15.759 1.214 1.00 97.00 100 THR A O 1
ATOM 756 N N . TYR A 1 101 ? -14.124 -16.172 1.213 1.00 97.44 101 TYR A N 1
ATOM 757 C CA . TYR A 1 101 ? -14.280 -15.918 -0.223 1.00 97.44 101 TYR A CA 1
ATOM 758 C C . TYR A 1 101 ? -14.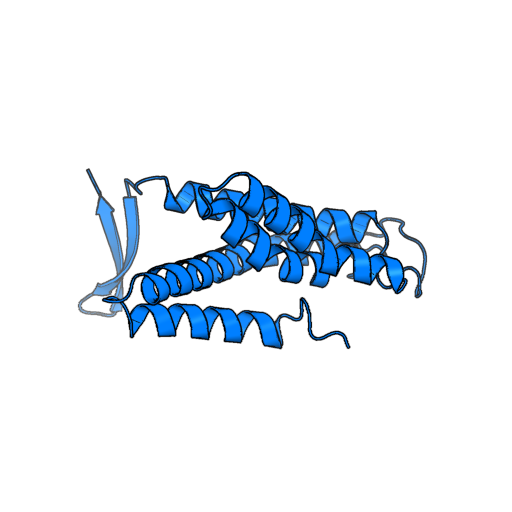036 -14.448 -0.556 1.00 97.44 101 TYR A C 1
ATOM 760 O O . TYR A 1 101 ? -13.276 -14.140 -1.473 1.00 97.44 101 TYR A O 1
ATOM 768 N N . LEU A 1 102 ? -14.611 -13.536 0.233 1.00 96.81 102 LEU A N 1
ATOM 769 C CA . LEU A 1 102 ? -14.382 -12.100 0.079 1.00 96.81 102 LEU A CA 1
ATOM 770 C C . LEU A 1 102 ? -12.894 -11.760 0.226 1.00 96.81 102 LEU A C 1
ATOM 772 O O . LEU A 1 102 ? -12.348 -11.006 -0.574 1.00 96.81 102 LEU A O 1
ATOM 776 N N . LYS A 1 103 ? -12.216 -12.369 1.202 1.00 97.69 103 LYS A N 1
ATOM 777 C CA . LYS A 1 103 ? -10.771 -12.221 1.402 1.00 97.69 103 LYS A CA 1
ATOM 778 C C . LYS A 1 103 ? -9.975 -12.624 0.157 1.00 97.69 103 LYS A C 1
ATOM 780 O O . LYS A 1 103 ? -9.104 -11.864 -0.265 1.00 97.69 103 LYS A O 1
ATOM 785 N N . TYR A 1 104 ? -10.294 -13.759 -0.470 1.00 97.88 104 TYR A N 1
ATOM 786 C CA . TYR A 1 104 ? -9.646 -14.167 -1.722 1.00 97.88 104 TYR A CA 1
ATOM 787 C C . TYR A 1 104 ? -9.906 -13.184 -2.864 1.00 97.88 104 TYR A C 1
ATOM 789 O O . TYR A 1 104 ? -8.958 -12.779 -3.536 1.00 97.88 104 TYR A O 1
ATOM 797 N N . PHE A 1 105 ? -11.153 -12.746 -3.055 1.00 98.25 105 PHE A N 1
ATOM 798 C CA . PHE A 1 105 ? -11.478 -11.757 -4.087 1.00 98.25 105 PHE A CA 1
ATOM 799 C C . PHE A 1 105 ? -10.739 -10.436 -3.881 1.00 98.25 105 PHE A C 1
ATOM 801 O O . PHE A 1 105 ? -10.239 -9.860 -4.843 1.00 98.25 105 PHE A O 1
ATOM 808 N N . LEU A 1 106 ? -10.612 -9.975 -2.637 1.00 98.50 106 LEU A N 1
ATOM 809 C CA . LEU A 1 106 ? -9.864 -8.765 -2.313 1.00 98.50 106 LEU A CA 1
ATOM 810 C C . LEU A 1 106 ? -8.366 -8.943 -2.591 1.00 98.50 106 LEU A C 1
ATOM 812 O O . LEU A 1 106 ? -7.759 -8.077 -3.219 1.00 98.50 106 LEU A O 1
ATOM 816 N N . TYR A 1 107 ? -7.763 -10.076 -2.223 1.00 98.50 107 TYR A N 1
ATOM 817 C CA . TYR A 1 107 ? -6.366 -10.345 -2.577 1.00 98.50 107 TYR A CA 1
ATOM 818 C C . TYR A 1 107 ? -6.142 -10.402 -4.091 1.00 98.50 107 TYR A C 1
ATOM 820 O O . TYR A 1 107 ? -5.169 -9.826 -4.571 1.00 98.50 107 TYR A O 1
ATOM 828 N N . LEU A 1 108 ? -7.050 -11.000 -4.862 1.00 97.94 108 LEU A N 1
ATOM 829 C CA . LEU A 1 108 ? -6.970 -10.966 -6.326 1.00 97.94 108 LEU A CA 1
ATOM 830 C C . LEU A 1 108 ? -7.131 -9.536 -6.866 1.00 97.94 108 LEU A C 1
ATOM 832 O O . LEU A 1 108 ? -6.330 -9.085 -7.684 1.00 97.94 108 LEU A O 1
ATOM 836 N N . GLY A 1 109 ? -8.106 -8.785 -6.349 1.00 97.94 109 GLY A N 1
ATOM 837 C CA . GLY A 1 109 ? -8.342 -7.385 -6.709 1.00 97.94 109 GLY A CA 1
ATOM 838 C C . GLY A 1 109 ? -7.125 -6.490 -6.457 1.00 97.94 109 GLY A C 1
ATOM 839 O O . GLY A 1 109 ? -6.810 -5.622 -7.270 1.00 97.94 109 GLY A O 1
ATOM 840 N N . SER A 1 110 ? -6.369 -6.766 -5.392 1.00 98.31 110 SER A N 1
ATOM 841 C CA . SER A 1 110 ? -5.152 -6.020 -5.049 1.00 98.31 110 SER A CA 1
ATOM 842 C C . SER A 1 110 ? -4.041 -6.113 -6.105 1.00 98.31 110 SER A C 1
ATOM 844 O O . SER A 1 110 ? -3.154 -5.263 -6.138 1.00 98.31 110 SER A O 1
ATOM 846 N N . MET A 1 111 ? -4.093 -7.109 -6.996 1.00 97.94 111 MET A N 1
ATOM 847 C CA . MET A 1 111 ? -3.107 -7.300 -8.064 1.00 97.94 111 MET A CA 1
ATOM 848 C C . MET A 1 111 ? -3.437 -6.506 -9.335 1.00 97.94 111 MET A C 1
ATOM 850 O O . MET A 1 111 ? -2.553 -6.297 -10.166 1.00 97.94 111 MET A O 1
ATOM 854 N N . LEU A 1 112 ? -4.677 -6.022 -9.494 1.00 96.88 112 LEU A N 1
ATOM 855 C CA . LEU A 1 112 ? -5.157 -5.406 -10.739 1.00 96.88 112 LEU A CA 1
ATOM 856 C C . LEU A 1 112 ? -4.339 -4.178 -11.152 1.00 96.88 112 LEU A C 1
ATOM 858 O O . LEU A 1 112 ? -4.047 -3.998 -12.335 1.00 96.88 112 LEU A O 1
ATOM 862 N N . CYS A 1 113 ? -3.932 -3.344 -10.189 1.00 96.44 113 CYS A N 1
ATOM 863 C CA . CYS A 1 113 ? -3.123 -2.168 -10.501 1.00 96.44 113 CYS A CA 1
ATOM 864 C C . CYS A 1 113 ? -1.754 -2.585 -11.051 1.00 96.44 113 CYS A C 1
ATOM 866 O O . CYS A 1 113 ? -1.397 -2.170 -12.155 1.00 96.44 113 CYS A O 1
ATOM 868 N N . GLY A 1 114 ? -1.035 -3.461 -10.336 1.00 97.00 114 GLY A N 1
ATOM 869 C CA . GLY A 1 114 ? 0.268 -3.987 -10.752 1.00 97.00 114 GLY A CA 1
ATOM 870 C C . GLY A 1 114 ? 0.210 -4.695 -12.105 1.00 97.00 114 GLY A C 1
ATOM 871 O O . GLY A 1 114 ? 1.011 -4.384 -12.986 1.00 97.00 114 GLY A O 1
ATOM 872 N N . TRP A 1 115 ? -0.800 -5.544 -12.313 1.00 97.56 115 TRP A N 1
ATOM 873 C CA . TRP A 1 115 ? -1.065 -6.197 -13.597 1.00 97.56 115 TRP A CA 1
ATOM 874 C C . TRP A 1 115 ? -1.209 -5.184 -14.733 1.00 97.56 115 TRP A C 1
ATOM 876 O O . TRP A 1 115 ? -0.569 -5.304 -15.775 1.00 97.56 115 TRP A O 1
ATOM 886 N N . SER A 1 116 ? -1.979 -4.118 -14.506 1.00 96.69 116 SER A N 1
ATOM 887 C CA . SER A 1 116 ? -2.159 -3.066 -15.505 1.00 96.69 116 SER A CA 1
ATOM 888 C C . SER A 1 116 ? -0.870 -2.296 -15.821 1.00 96.69 116 SER A C 1
ATOM 890 O O . SER A 1 116 ? -0.730 -1.781 -16.925 1.00 96.69 116 SER A O 1
ATOM 892 N N . ARG A 1 117 ? 0.079 -2.194 -14.875 1.00 96.06 117 ARG A N 1
ATOM 893 C CA . ARG A 1 117 ? 1.379 -1.545 -15.124 1.00 96.06 117 ARG A CA 1
ATOM 894 C C . ARG A 1 117 ? 2.302 -2.419 -15.963 1.00 96.06 117 ARG A C 1
ATOM 896 O O . ARG A 1 117 ? 3.054 -1.865 -16.758 1.00 96.06 117 ARG A O 1
ATOM 903 N N . ILE A 1 118 ? 2.221 -3.736 -15.787 1.00 97.12 118 ILE A N 1
ATOM 904 C CA . ILE A 1 118 ? 2.942 -4.708 -16.614 1.00 97.12 118 ILE A CA 1
ATOM 905 C C . ILE A 1 118 ? 2.381 -4.678 -18.035 1.00 97.12 118 ILE A C 1
ATOM 907 O O . ILE A 1 118 ? 3.137 -4.493 -18.976 1.00 97.12 118 ILE A O 1
ATOM 911 N N . ASN A 1 119 ? 1.054 -4.765 -18.179 1.00 96.81 119 ASN A N 1
ATOM 912 C CA . ASN A 1 119 ? 0.377 -4.742 -19.479 1.00 96.81 119 ASN A CA 1
ATOM 913 C C . ASN A 1 119 ? 0.711 -3.500 -20.325 1.00 96.81 119 ASN A C 1
ATOM 915 O O . ASN A 1 119 ? 0.752 -3.576 -21.544 1.00 96.81 119 ASN A O 1
ATOM 919 N N . ASP A 1 120 ? 0.918 -2.350 -19.682 1.00 95.50 120 ASP A N 1
ATOM 920 C CA . ASP A 1 120 ? 1.199 -1.089 -20.374 1.00 95.50 120 ASP A CA 1
ATOM 921 C C . ASP A 1 120 ? 2.704 -0.811 -20.557 1.00 95.50 120 ASP A C 1
ATOM 923 O O . ASP A 1 120 ? 3.076 0.338 -20.843 1.00 95.50 120 ASP A O 1
ATOM 927 N N . ASP A 1 121 ? 3.570 -1.794 -20.296 1.00 95.50 121 ASP A N 1
ATOM 928 C CA . ASP A 1 121 ? 5.035 -1.669 -20.314 1.00 95.50 121 ASP A CA 1
ATOM 929 C C . ASP A 1 121 ? 5.557 -0.534 -19.416 1.00 95.50 121 ASP A C 1
ATOM 931 O O . ASP A 1 121 ? 6.565 0.120 -19.683 1.00 95.50 121 ASP A O 1
ATOM 935 N N . CYS A 1 122 ? 4.835 -0.240 -18.335 1.00 95.00 122 CYS A N 1
ATOM 936 C CA . CYS A 1 122 ? 5.222 0.804 -17.392 1.00 95.00 122 CYS A CA 1
ATOM 937 C C . CYS A 1 122 ? 6.129 0.279 -16.279 1.00 95.00 122 CYS A C 1
ATOM 939 O O . CYS A 1 122 ? 6.841 1.069 -15.669 1.00 95.00 122 CYS A O 1
ATOM 941 N N . HIS A 1 123 ? 6.072 -1.020 -15.989 1.00 97.06 123 HIS A N 1
ATOM 942 C CA . HIS A 1 123 ? 6.934 -1.685 -15.021 1.00 97.06 123 HIS A CA 1
ATOM 943 C C . HIS A 1 123 ? 7.173 -3.134 -15.426 1.00 97.06 123 HIS A C 1
ATOM 945 O O . HIS A 1 123 ? 6.261 -3.811 -15.897 1.00 97.06 123 HIS A O 1
ATOM 951 N N . TYR A 1 124 ? 8.375 -3.630 -15.147 1.00 97.38 124 TYR A N 1
ATOM 952 C CA . TYR A 1 124 ? 8.652 -5.062 -15.192 1.00 97.38 124 TYR A CA 1
ATOM 953 C C . TYR A 1 124 ? 7.872 -5.805 -14.097 1.00 97.38 124 TYR A C 1
ATOM 955 O O . TYR A 1 124 ? 7.533 -5.233 -13.055 1.00 97.38 124 TYR A O 1
ATOM 963 N N . PHE A 1 125 ? 7.642 -7.108 -14.294 1.00 97.19 125 PHE A N 1
ATOM 964 C CA . PHE A 1 125 ? 6.956 -7.951 -13.308 1.00 97.19 125 PHE A CA 1
ATOM 965 C C . PHE A 1 125 ? 7.587 -7.851 -11.913 1.00 97.19 125 PHE A C 1
ATOM 967 O O . PHE A 1 125 ? 6.871 -7.669 -10.934 1.00 97.19 125 PHE A O 1
ATOM 974 N N . SER A 1 126 ? 8.920 -7.894 -11.817 1.00 96.62 126 SER A N 1
ATOM 975 C CA . SER A 1 126 ? 9.651 -7.793 -10.547 1.00 96.62 126 SER A CA 1
ATOM 976 C C . SER A 1 126 ? 9.353 -6.494 -9.790 1.00 96.62 126 SER A C 1
ATOM 978 O O . SER A 1 126 ? 9.117 -6.523 -8.585 1.00 96.62 126 SER A O 1
ATOM 980 N N . GLN A 1 127 ? 9.285 -5.363 -10.496 1.00 97.69 127 GLN A N 1
ATOM 981 C CA . GLN A 1 127 ? 8.988 -4.048 -9.919 1.00 97.69 127 GLN A CA 1
ATOM 982 C C . GLN A 1 127 ? 7.537 -3.966 -9.426 1.00 97.69 127 GLN A C 1
ATOM 984 O O . GLN A 1 127 ? 7.264 -3.423 -8.350 1.00 97.69 127 GLN A O 1
ATOM 989 N N . ALA A 1 128 ? 6.596 -4.514 -10.203 1.00 98.12 128 ALA A N 1
ATOM 990 C CA . ALA A 1 128 ? 5.184 -4.573 -9.838 1.00 98.12 128 ALA A CA 1
ATOM 991 C C . ALA A 1 128 ? 4.941 -5.512 -8.645 1.00 98.12 128 ALA A C 1
ATOM 993 O O . ALA A 1 128 ? 4.255 -5.125 -7.694 1.00 98.12 128 ALA A O 1
ATOM 994 N N . ALA A 1 129 ? 5.541 -6.705 -8.663 1.00 98.12 129 ALA A N 1
ATOM 995 C CA . ALA A 1 129 ? 5.454 -7.695 -7.595 1.00 98.12 129 ALA A CA 1
ATOM 996 C C . ALA A 1 129 ? 6.062 -7.171 -6.288 1.00 98.12 129 ALA A C 1
ATOM 998 O O . ALA A 1 129 ? 5.444 -7.303 -5.233 1.00 98.12 129 ALA A O 1
ATOM 999 N N . LEU A 1 130 ? 7.221 -6.505 -6.349 1.00 97.94 130 LEU A N 1
ATOM 1000 C CA . LEU A 1 130 ? 7.847 -5.904 -5.171 1.00 97.94 130 LEU A CA 1
ATOM 1001 C C . LEU A 1 130 ? 6.990 -4.773 -4.583 1.00 97.94 130 LEU A C 1
ATOM 1003 O O . LEU A 1 130 ? 6.839 -4.694 -3.366 1.00 97.94 130 LEU A O 1
ATOM 1007 N N . GLY A 1 131 ? 6.362 -3.943 -5.423 1.00 98.31 131 GLY A N 1
ATOM 1008 C CA . GLY A 1 131 ? 5.430 -2.909 -4.957 1.00 98.31 131 GLY A CA 1
ATOM 1009 C C . GLY A 1 131 ? 4.223 -3.496 -4.218 1.00 98.31 131 GLY A C 1
ATOM 1010 O O . GLY A 1 131 ? 3.884 -3.045 -3.123 1.00 98.31 131 GLY A O 1
ATOM 1011 N N . TRP A 1 132 ? 3.625 -4.553 -4.773 1.00 98.69 132 TRP A N 1
ATOM 1012 C CA . TRP A 1 132 ? 2.525 -5.285 -4.137 1.00 98.69 132 TRP A CA 1
ATOM 1013 C C . TRP A 1 132 ? 2.956 -5.927 -2.810 1.00 98.69 132 TRP A C 1
ATOM 1015 O O . TRP A 1 132 ? 2.271 -5.802 -1.795 1.00 98.69 132 TRP A O 1
ATOM 1025 N N . TRP A 1 133 ? 4.130 -6.561 -2.793 1.00 98.62 133 TRP A N 1
ATOM 1026 C CA . TRP A 1 133 ? 4.692 -7.198 -1.603 1.00 98.62 133 TRP A CA 1
ATOM 1027 C C . TRP A 1 133 ? 4.947 -6.199 -0.471 1.00 98.62 133 TRP A C 1
ATOM 102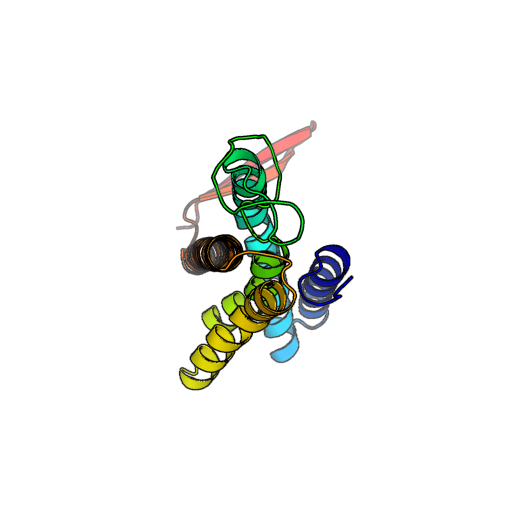9 O O . TRP A 1 133 ? 4.608 -6.464 0.683 1.00 98.62 133 TRP A O 1
ATOM 1039 N N . MET A 1 134 ? 5.471 -5.014 -0.791 1.00 98.56 134 MET A N 1
ATOM 1040 C CA . MET A 1 134 ? 5.656 -3.937 0.185 1.00 98.56 134 MET A CA 1
ATOM 1041 C C . MET A 1 134 ? 4.324 -3.482 0.796 1.00 98.56 134 MET A C 1
ATOM 1043 O O . MET A 1 134 ? 4.253 -3.259 2.006 1.00 98.56 134 MET A O 1
ATOM 1047 N N . ALA A 1 135 ? 3.251 -3.403 -0.001 1.00 98.56 135 ALA A N 1
ATOM 1048 C CA . ALA A 1 135 ? 1.912 -3.109 0.514 1.00 98.56 135 ALA A CA 1
ATOM 1049 C C . ALA A 1 135 ? 1.404 -4.232 1.431 1.00 98.56 135 ALA A C 1
ATOM 1051 O O . ALA A 1 135 ? 0.876 -3.956 2.509 1.00 98.56 135 ALA A O 1
ATOM 1052 N N . TYR A 1 136 ? 1.623 -5.496 1.053 1.00 98.75 136 TYR A N 1
ATOM 1053 C CA . TYR A 1 136 ? 1.281 -6.653 1.880 1.00 98.75 136 TYR A CA 1
ATOM 1054 C C . TYR A 1 136 ? 1.996 -6.640 3.238 1.00 98.75 136 TYR A C 1
ATOM 1056 O O . TYR A 1 136 ? 1.357 -6.839 4.279 1.00 98.75 136 TYR A O 1
ATOM 1064 N N . LEU A 1 137 ? 3.305 -6.372 3.248 1.00 98.44 137 LEU A N 1
ATOM 1065 C CA . LEU A 1 137 ? 4.096 -6.267 4.474 1.00 98.44 137 LEU A CA 1
ATOM 1066 C C . LEU A 1 137 ? 3.615 -5.113 5.355 1.00 98.44 137 LEU A C 1
ATOM 1068 O O . LEU A 1 137 ? 3.347 -5.321 6.538 1.00 98.44 137 LEU A O 1
ATOM 1072 N N . ALA A 1 138 ? 3.435 -3.921 4.786 1.00 98.31 138 ALA A N 1
ATOM 1073 C CA . ALA A 1 138 ? 2.971 -2.753 5.530 1.00 98.31 138 ALA A CA 1
ATOM 1074 C C . ALA A 1 138 ? 1.574 -2.965 6.136 1.00 98.31 138 ALA A C 1
ATOM 1076 O O . ALA A 1 138 ? 1.334 -2.622 7.299 1.00 98.31 138 ALA A O 1
ATOM 1077 N N . ALA A 1 139 ? 0.665 -3.593 5.386 1.00 98.25 139 ALA A N 1
ATOM 1078 C CA . ALA A 1 139 ? -0.672 -3.913 5.868 1.00 98.25 139 ALA A CA 1
ATOM 1079 C C . ALA A 1 139 ? -0.630 -4.974 6.976 1.00 98.25 139 ALA A C 1
ATOM 1081 O O . ALA A 1 139 ? -1.394 -4.897 7.934 1.00 98.25 139 ALA A O 1
ATOM 1082 N N . SER A 1 140 ? 0.282 -5.945 6.880 1.00 97.62 140 SER A N 1
ATOM 1083 C CA . SER A 1 140 ? 0.477 -6.975 7.911 1.00 97.62 140 SER A CA 1
ATOM 1084 C C . SER A 1 140 ? 1.059 -6.395 9.199 1.00 97.62 140 SER A C 1
ATOM 1086 O O . SER A 1 140 ? 0.597 -6.735 10.287 1.00 97.62 140 SER A O 1
ATOM 1088 N N . CYS A 1 141 ? 2.020 -5.473 9.092 1.00 95.38 141 CYS A N 1
ATOM 1089 C CA . CYS A 1 141 ? 2.531 -4.721 10.237 1.00 95.38 141 CYS A CA 1
ATOM 1090 C C . CYS A 1 141 ? 1.418 -3.900 10.895 1.00 95.38 141 CYS A C 1
ATOM 1092 O O . CYS A 1 141 ? 1.278 -3.930 12.116 1.00 95.38 141 CYS A O 1
ATOM 1094 N N . THR A 1 142 ? 0.602 -3.216 10.089 1.00 94.00 142 THR A N 1
ATOM 1095 C CA . THR A 1 142 ? -0.524 -2.415 10.585 1.00 94.00 142 THR A CA 1
ATOM 1096 C C . THR A 1 142 ? -1.517 -3.302 11.331 1.00 94.00 142 THR A C 1
ATOM 1098 O O . THR A 1 142 ? -1.736 -3.077 12.516 1.00 94.00 142 THR A O 1
ATOM 1101 N N . GLU A 1 143 ? -2.016 -4.369 10.697 1.00 94.56 143 GLU A N 1
ATOM 1102 C CA . GLU A 1 143 ? -2.944 -5.342 11.293 1.00 94.56 143 GLU A CA 1
ATOM 1103 C C . GLU A 1 143 ? -2.431 -5.920 12.614 1.00 94.56 143 GLU A C 1
ATOM 1105 O O . GLU A 1 143 ? -3.179 -5.981 13.590 1.00 94.56 143 GLU A O 1
ATOM 1110 N N . ARG A 1 144 ? -1.155 -6.319 12.670 1.00 90.88 144 ARG A N 1
ATOM 1111 C CA . ARG A 1 144 ? -0.560 -6.840 13.903 1.00 90.88 144 ARG A CA 1
ATOM 1112 C C . ARG A 1 144 ? -0.624 -5.802 15.024 1.00 90.88 144 ARG A C 1
ATOM 1114 O O . ARG A 1 144 ? -1.076 -6.126 16.115 1.00 90.88 144 ARG A O 1
ATOM 1121 N N . THR A 1 145 ? -0.266 -4.549 14.740 1.00 86.75 145 THR A N 1
ATOM 1122 C CA . THR A 1 145 ? -0.331 -3.470 15.743 1.00 86.75 145 THR A CA 1
ATOM 1123 C C . THR A 1 145 ? -1.747 -2.994 16.080 1.00 86.75 145 THR A C 1
ATOM 1125 O O . THR A 1 145 ? -1.898 -2.273 17.061 1.00 86.75 145 THR A O 1
ATOM 1128 N N . GLU A 1 146 ? -2.761 -3.352 15.283 1.00 84.94 146 GLU A N 1
ATOM 1129 C CA . GLU A 1 146 ? -4.179 -3.162 15.636 1.00 84.94 146 GLU A CA 1
ATOM 1130 C C . GLU A 1 146 ? -4.679 -4.274 16.570 1.00 84.94 146 GLU A C 1
ATOM 1132 O O . GLU A 1 146 ? -5.463 -4.021 17.480 1.00 84.94 146 GLU A O 1
ATOM 1137 N N . LYS A 1 147 ? -4.230 -5.519 16.355 1.00 80.81 147 LYS A N 1
ATOM 1138 C CA . LYS A 1 147 ? -4.618 -6.683 17.173 1.00 80.81 147 LYS A CA 1
ATOM 1139 C C . LYS A 1 147 ? -3.881 -6.742 18.511 1.00 80.81 147 LYS A C 1
ATOM 1141 O O . LYS A 1 147 ? -4.420 -7.243 19.496 1.00 80.81 147 LYS A O 1
ATOM 1146 N N . GLU A 1 148 ? -2.647 -6.254 18.560 1.00 75.50 148 GLU A N 1
ATOM 1147 C CA . GLU A 1 148 ? -1.866 -6.184 19.790 1.00 75.50 148 GLU A CA 1
ATOM 1148 C C . GLU A 1 148 ? -2.373 -5.040 20.682 1.00 75.50 148 GLU A C 1
ATOM 1150 O O . GLU A 1 148 ? -2.273 -3.865 20.326 1.00 75.50 148 GLU A O 1
ATOM 1155 N N . ARG A 1 149 ? -2.866 -5.358 21.891 1.00 59.69 149 ARG A N 1
ATOM 1156 C CA . ARG A 1 149 ? -3.054 -4.331 22.929 1.00 59.69 149 ARG A CA 1
ATOM 1157 C C . ARG A 1 149 ? -1.691 -3.732 23.253 1.00 59.69 149 ARG A C 1
ATOM 1159 O O . ARG A 1 149 ? -0.815 -4.413 23.789 1.00 59.69 149 ARG A O 1
ATOM 1166 N N . LYS A 1 150 ? -1.507 -2.451 22.936 1.00 62.31 150 LYS A N 1
ATOM 1167 C CA . LYS A 1 150 ? -0.287 -1.727 23.291 1.00 62.31 150 LYS A CA 1
ATOM 1168 C C . LYS A 1 150 ? -0.195 -1.633 24.807 1.00 62.31 150 LYS A C 1
ATOM 1170 O O . LYS A 1 150 ? -0.917 -0.857 25.412 1.00 62.31 150 LYS A O 1
ATOM 1175 N N . ARG A 1 151 ? 0.728 -2.384 25.409 1.00 70.12 151 ARG A N 1
ATOM 1176 C CA . ARG A 1 151 ? 1.044 -2.268 26.844 1.00 70.12 151 ARG A CA 1
ATOM 1177 C C . ARG A 1 151 ? 1.586 -0.888 27.210 1.00 70.12 151 ARG A C 1
ATOM 1179 O O . ARG A 1 151 ? 1.483 -0.482 28.358 1.00 70.12 151 ARG A O 1
ATOM 1186 N N . VAL A 1 152 ? 2.166 -0.182 26.235 1.00 81.38 152 VAL A N 1
ATOM 1187 C CA . VAL A 1 152 ? 2.739 1.155 26.397 1.00 81.38 152 VAL A CA 1
ATOM 1188 C C . VAL A 1 152 ? 2.293 2.041 25.237 1.00 81.38 152 VAL A C 1
ATOM 1190 O O . VAL A 1 152 ? 2.488 1.691 24.071 1.00 81.38 152 VAL A O 1
ATOM 1193 N N . VAL A 1 153 ? 1.717 3.198 25.548 1.00 82.94 153 VAL A N 1
ATOM 1194 C CA . VAL A 1 153 ? 1.389 4.252 24.582 1.00 82.94 153 VAL A CA 1
ATOM 1195 C C . VAL A 1 153 ? 2.230 5.479 24.912 1.00 82.94 153 VAL A C 1
ATOM 1197 O O . VAL A 1 153 ? 2.188 5.954 26.042 1.00 82.94 153 VAL A O 1
ATOM 1200 N N . ILE A 1 154 ? 2.992 5.977 23.933 1.00 85.88 154 ILE A N 1
ATOM 1201 C CA . ILE A 1 154 ? 3.745 7.232 24.038 1.00 85.88 154 ILE A CA 1
ATOM 1202 C C . ILE A 1 154 ? 3.095 8.242 23.098 1.00 85.88 154 ILE A C 1
ATOM 1204 O O . ILE A 1 154 ? 3.015 7.985 21.895 1.00 85.88 154 ILE A O 1
ATOM 1208 N N . ALA A 1 155 ? 2.620 9.365 23.631 1.00 87.06 155 ALA A N 1
ATOM 1209 C CA . ALA A 1 155 ? 1.947 10.396 22.845 1.00 87.06 155 ALA A CA 1
ATOM 1210 C C . ALA A 1 155 ? 2.386 11.802 23.276 1.00 87.06 155 ALA A C 1
ATOM 1212 O O . ALA A 1 155 ? 2.594 12.021 24.473 1.00 87.06 155 ALA A O 1
ATOM 1213 N N . PRO A 1 156 ? 2.520 12.760 22.337 1.00 87.81 156 PRO A N 1
ATOM 1214 C CA . PRO A 1 156 ? 2.749 14.150 22.696 1.00 87.81 156 PRO A CA 1
ATOM 1215 C C . PRO A 1 156 ? 1.578 14.661 23.538 1.00 87.81 156 PRO A C 1
ATOM 1217 O O . PRO A 1 156 ? 0.419 14.353 23.255 1.00 87.81 156 PRO A O 1
ATOM 1220 N N . ALA A 1 157 ? 1.883 15.432 24.573 1.00 88.94 157 ALA A N 1
ATOM 1221 C CA . ALA A 1 157 ? 0.888 15.993 25.470 1.00 88.94 157 ALA A CA 1
ATOM 1222 C C . ALA A 1 157 ? 1.247 17.432 25.842 1.00 88.94 157 ALA A C 1
ATOM 1224 O O . ALA A 1 157 ? 2.432 17.746 25.997 1.00 88.94 157 ALA A O 1
ATOM 1225 N N . PRO A 1 158 ? 0.243 18.306 26.003 1.00 87.94 158 PRO A N 1
ATOM 1226 C CA . PRO A 1 158 ? 0.481 19.632 26.543 1.00 87.94 158 PRO A CA 1
ATOM 1227 C C . PRO A 1 158 ? 1.010 19.511 27.978 1.00 87.94 158 PRO A C 1
ATOM 1229 O O . PRO A 1 158 ? 0.446 18.788 28.801 1.00 87.94 158 PRO A O 1
ATOM 1232 N N . VAL A 1 159 ? 2.096 20.221 28.270 1.00 89.38 159 VAL A N 1
ATOM 1233 C CA . VAL A 1 159 ? 2.615 20.449 29.626 1.00 89.38 159 VAL A CA 1
ATOM 1234 C C . VAL A 1 159 ? 2.664 21.956 29.873 1.00 89.38 159 VAL A C 1
ATOM 1236 O O . VAL A 1 159 ? 2.606 22.723 28.915 1.00 89.38 159 VAL A O 1
ATOM 1239 N N . ALA A 1 160 ? 2.743 22.380 31.138 1.00 85.44 160 ALA A N 1
ATOM 1240 C CA . ALA A 1 160 ? 2.566 23.782 31.541 1.00 85.44 160 ALA A CA 1
ATOM 1241 C C . ALA A 1 160 ? 3.336 24.801 30.672 1.00 85.44 160 ALA A C 1
ATOM 1243 O O . ALA A 1 160 ? 2.770 25.834 30.333 1.00 85.44 160 ALA A O 1
ATOM 1244 N N . ASP A 1 161 ? 4.553 24.458 30.230 1.00 87.88 161 ASP A N 1
ATOM 1245 C CA . ASP A 1 161 ? 5.427 25.340 29.443 1.00 87.88 161 ASP A CA 1
ATOM 1246 C C . ASP A 1 161 ? 5.817 24.774 28.058 1.00 87.88 161 ASP A C 1
ATOM 1248 O O . ASP A 1 161 ? 6.847 25.148 27.497 1.00 87.88 161 ASP A O 1
ATOM 1252 N N . GLY A 1 162 ? 5.038 23.850 27.477 1.00 86.25 162 GLY A N 1
ATOM 1253 C CA . GLY A 1 162 ? 5.333 23.350 26.127 1.00 86.25 162 GLY A CA 1
ATOM 1254 C C . GLY A 1 162 ? 4.689 22.018 25.746 1.00 86.25 162 GLY A C 1
ATOM 1255 O O . GLY A 1 162 ? 3.577 21.687 26.153 1.00 86.25 162 GLY A O 1
ATOM 1256 N N . VAL A 1 163 ? 5.403 21.246 24.924 1.00 88.69 163 VAL A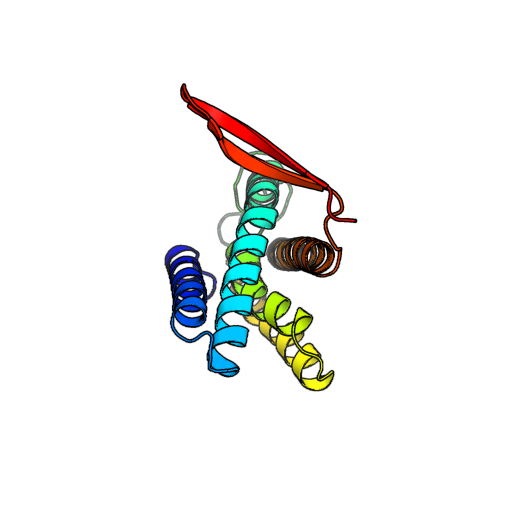 N 1
ATOM 1257 C CA . VAL A 1 163 ? 4.991 19.910 24.474 1.00 88.69 163 VAL A CA 1
ATOM 1258 C C . VAL A 1 163 ? 5.883 18.873 25.146 1.00 88.69 163 VAL A C 1
ATOM 1260 O O . VAL A 1 163 ? 7.091 18.848 24.926 1.00 88.69 163 VAL A O 1
ATOM 1263 N N . GLY A 1 164 ? 5.284 18.024 25.977 1.00 89.62 164 GLY A N 1
ATOM 1264 C CA . GLY A 1 164 ? 5.930 16.862 26.579 1.00 89.62 164 GLY A CA 1
ATOM 1265 C C . GLY A 1 164 ? 5.469 15.561 25.925 1.00 89.62 164 GLY A C 1
ATOM 1266 O O . GLY A 1 164 ? 4.726 15.565 24.944 1.00 89.62 164 GLY A O 1
ATOM 1267 N N . PHE A 1 165 ? 5.872 14.432 26.504 1.00 90.81 165 PHE A N 1
ATOM 1268 C CA . PHE A 1 165 ? 5.356 13.112 26.146 1.00 90.81 165 PHE A CA 1
ATOM 1269 C C . PHE A 1 165 ? 4.655 12.490 27.353 1.00 90.81 165 PHE A C 1
ATOM 1271 O O . PHE A 1 165 ? 5.186 12.502 28.461 1.00 90.81 165 PHE A O 1
ATOM 1278 N N . THR A 1 166 ? 3.475 11.920 27.133 1.00 90.56 166 THR A N 1
ATOM 1279 C CA . THR A 1 166 ? 2.821 11.024 28.092 1.00 90.56 166 THR A CA 1
ATOM 1280 C C . THR A 1 166 ? 3.226 9.594 27.798 1.00 90.56 166 THR A C 1
ATOM 1282 O O . THR A 1 166 ? 3.358 9.209 26.636 1.00 90.56 166 THR A O 1
ATOM 1285 N N . VAL A 1 167 ? 3.409 8.810 28.858 1.00 88.12 167 VAL A N 1
ATOM 1286 C CA . VAL A 1 167 ? 3.590 7.362 28.782 1.00 88.12 167 VAL A CA 1
ATOM 1287 C C . VAL A 1 167 ? 2.429 6.725 29.532 1.00 88.12 167 VAL A C 1
ATOM 1289 O O . VAL A 1 167 ? 2.339 6.834 30.752 1.00 88.12 167 VAL A O 1
ATOM 1292 N N . THR A 1 168 ? 1.523 6.076 28.808 1.00 85.50 168 THR A N 1
ATOM 1293 C CA . THR A 1 168 ? 0.408 5.328 29.394 1.00 85.50 168 THR A CA 1
ATOM 1294 C C . THR A 1 168 ? 0.740 3.847 29.380 1.00 85.50 168 THR A C 1
ATOM 1296 O O . THR A 1 168 ? 0.981 3.274 28.317 1.00 85.50 168 THR A O 1
ATOM 1299 N N . LEU A 1 169 ? 0.734 3.227 30.559 1.00 82.19 169 LEU A N 1
ATOM 1300 C CA . LEU A 1 169 ? 0.800 1.778 30.702 1.00 82.19 169 LEU A CA 1
ATOM 1301 C C . LEU A 1 169 ? -0.630 1.229 30.707 1.00 82.19 169 LEU A C 1
ATOM 1303 O O . LEU A 1 169 ? -1.423 1.589 31.575 1.00 82.19 169 LEU A O 1
ATOM 1307 N N . LEU A 1 170 ? -0.966 0.400 29.720 1.00 69.44 170 LEU A N 1
ATOM 1308 C CA . LEU A 1 170 ? -2.252 -0.291 29.651 1.00 69.44 170 LEU A CA 1
ATOM 1309 C C . LEU A 1 170 ? -2.038 -1.719 30.165 1.00 69.44 170 LEU A C 1
ATOM 1311 O O . LEU A 1 170 ? -1.356 -2.515 29.512 1.00 69.44 170 LEU A O 1
ATOM 1315 N N . PHE A 1 171 ? -2.568 -1.990 31.359 1.00 65.88 171 PHE A N 1
ATOM 1316 C CA . PHE A 1 171 ? -2.565 -3.305 32.006 1.00 65.88 171 PHE A CA 1
ATOM 1317 C C . PHE A 1 171 ? -3.783 -4.127 31.574 1.00 65.88 171 PHE A C 1
ATOM 1319 O O . PHE A 1 171 ? -4.874 -3.530 31.413 1.00 65.88 171 PHE A O 1
#

pLDDT: mean 92.19, std 7.89, range [56.28, 98.75]

Organism: Aerophobetes bacterium (NCBI:txid2030807)

InterPro domains:
  IPR000326 Phosphatidic acid phosphatase type 2/haloperoxidase [PF01569] (68-141)
  IPR036938 Phosphatidic acid phosphatase type 2/haloperoxidase superfamily [SSF48317] (42-142)